Protein AF-A0A4P9WZ18-F1 (afdb_monomer)

Structure (mmCIF, N/CA/C/O backbone):
data_AF-A0A4P9WZ18-F1
#
_entry.id   AF-A0A4P9WZ18-F1
#
loop_
_atom_site.group_PDB
_atom_site.id
_atom_site.type_symbol
_atom_site.label_atom_id
_atom_site.label_alt_id
_atom_site.label_comp_id
_atom_site.label_asym_id
_atom_site.label_entity_id
_atom_site.label_seq_id
_atom_site.pdbx_PDB_ins_code
_atom_site.Cartn_x
_atom_site.Cartn_y
_atom_site.Cartn_z
_atom_site.occupancy
_atom_site.B_iso_or_equiv
_atom_site.auth_seq_id
_atom_site.auth_comp_id
_atom_site.auth_asym_id
_atom_site.auth_atom_id
_atom_site.pdbx_PDB_model_num
ATOM 1 N N . GLU A 1 1 ? 0.703 14.317 12.818 1.00 62.62 1 GLU A N 1
ATOM 2 C CA . GLU A 1 1 ? 0.674 13.067 13.607 1.00 62.62 1 GLU A CA 1
ATOM 3 C C . GLU A 1 1 ? -0.135 11.937 12.953 1.00 62.62 1 GLU A C 1
ATOM 5 O O . GLU A 1 1 ? 0.455 11.196 12.182 1.00 62.62 1 GLU A O 1
ATOM 10 N N . MET A 1 2 ? -1.458 11.796 13.159 1.00 79.25 2 MET A N 1
ATOM 11 C CA . MET A 1 2 ? -2.191 10.577 12.729 1.00 79.25 2 MET A CA 1
ATOM 12 C C . MET A 1 2 ? -2.153 10.286 11.217 1.00 79.25 2 MET A C 1
ATOM 14 O O . MET A 1 2 ? -1.979 9.138 10.811 1.00 79.25 2 MET A O 1
ATOM 18 N N . VAL A 1 3 ? -2.283 11.317 10.377 1.00 88.19 3 VAL A N 1
ATOM 19 C CA . VAL A 1 3 ? -2.226 11.164 8.909 1.00 88.19 3 VAL A CA 1
ATOM 20 C C . VAL A 1 3 ? -0.830 10.730 8.457 1.00 88.19 3 VAL A C 1
ATOM 22 O O . VAL A 1 3 ? -0.701 9.892 7.571 1.00 88.19 3 VAL A O 1
ATOM 25 N N . THR A 1 4 ? 0.211 11.245 9.111 1.00 93.50 4 THR A N 1
ATOM 26 C CA . THR A 1 4 ? 1.609 10.901 8.833 1.00 93.50 4 THR A CA 1
ATOM 27 C C . THR A 1 4 ? 1.877 9.426 9.119 1.00 93.50 4 THR A C 1
ATOM 29 O O . THR A 1 4 ? 2.456 8.729 8.289 1.00 93.50 4 THR A O 1
ATOM 32 N N . THR A 1 5 ? 1.406 8.919 10.262 1.00 92.19 5 THR A N 1
ATOM 33 C CA . THR A 1 5 ? 1.540 7.498 10.612 1.00 92.19 5 THR A CA 1
ATOM 34 C C . THR A 1 5 ? 0.802 6.604 9.619 1.00 92.19 5 THR A C 1
ATOM 36 O O . THR A 1 5 ? 1.354 5.603 9.168 1.00 92.19 5 THR A O 1
ATOM 39 N N . LEU A 1 6 ? -0.424 6.976 9.237 1.00 92.56 6 LEU A N 1
ATOM 40 C CA . LEU A 1 6 ? -1.195 6.231 8.243 1.00 92.56 6 LEU A CA 1
ATOM 41 C C . LEU A 1 6 ? -0.472 6.176 6.893 1.00 92.56 6 LEU A C 1
ATOM 43 O O . LEU A 1 6 ? -0.351 5.100 6.313 1.00 92.56 6 LEU A O 1
ATOM 47 N N . PHE A 1 7 ? 0.031 7.315 6.418 1.00 95.31 7 PHE A N 1
ATOM 48 C CA . PHE A 1 7 ? 0.774 7.396 5.166 1.00 95.31 7 PHE A CA 1
ATOM 49 C C . PHE A 1 7 ? 2.010 6.489 5.182 1.00 95.31 7 PHE A C 1
ATOM 51 O O . PHE A 1 7 ? 2.178 5.675 4.278 1.00 95.31 7 PHE A O 1
ATOM 58 N N . ASN A 1 8 ? 2.817 6.552 6.244 1.00 96.88 8 ASN A N 1
ATOM 59 C CA . ASN A 1 8 ? 4.012 5.715 6.378 1.00 96.88 8 ASN A CA 1
ATOM 60 C C . ASN A 1 8 ? 3.673 4.215 6.373 1.00 96.88 8 ASN A C 1
ATOM 62 O O . ASN A 1 8 ? 4.356 3.433 5.715 1.00 96.88 8 ASN A O 1
ATOM 66 N N . ASN A 1 9 ? 2.587 3.815 7.043 1.00 96.44 9 ASN A N 1
ATOM 67 C CA . ASN A 1 9 ? 2.140 2.421 7.056 1.00 96.44 9 ASN A CA 1
ATOM 68 C C . ASN A 1 9 ? 1.650 1.946 5.678 1.00 96.44 9 ASN A C 1
ATOM 70 O O . ASN A 1 9 ? 1.918 0.808 5.290 1.00 96.44 9 ASN A O 1
ATOM 74 N N . ILE A 1 10 ? 0.951 2.807 4.928 1.00 97.69 10 ILE A N 1
ATOM 75 C CA . ILE A 1 10 ? 0.523 2.506 3.555 1.00 97.69 10 ILE A CA 1
ATOM 76 C C . ILE A 1 10 ? 1.745 2.310 2.657 1.00 97.69 10 ILE A C 1
ATOM 78 O O . ILE A 1 10 ? 1.816 1.309 1.943 1.00 97.69 10 ILE A O 1
ATOM 82 N N . VAL A 1 11 ? 2.707 3.237 2.714 1.00 97.56 11 VAL A N 1
ATOM 83 C CA . VAL A 1 11 ? 3.930 3.184 1.904 1.00 97.56 11 VAL A CA 1
ATOM 84 C C . VAL A 1 11 ? 4.701 1.895 2.178 1.00 97.56 11 VAL A C 1
ATOM 86 O O . VAL A 1 11 ? 4.977 1.154 1.237 1.00 97.56 11 VAL A O 1
ATOM 89 N N . ASP A 1 12 ? 4.979 1.570 3.443 1.00 98.00 12 ASP A N 1
ATOM 90 C CA . ASP A 1 12 ? 5.707 0.345 3.803 1.00 98.00 12 ASP A CA 1
ATOM 91 C C . ASP A 1 12 ? 4.958 -0.925 3.359 1.00 98.00 12 ASP A C 1
ATOM 93 O O . ASP A 1 12 ? 5.545 -1.832 2.762 1.00 98.00 12 ASP A O 1
ATOM 97 N N . SER A 1 13 ? 3.639 -0.980 3.580 1.00 98.12 13 SER A N 1
ATOM 98 C CA . SER A 1 13 ? 2.832 -2.149 3.221 1.00 98.12 13 SER A CA 1
ATOM 99 C C . SER A 1 13 ? 2.770 -2.366 1.710 1.00 98.12 13 SER A C 1
ATOM 101 O O . SER A 1 13 ? 2.971 -3.488 1.237 1.00 98.12 13 SER A O 1
ATOM 103 N N . CYS A 1 14 ? 2.501 -1.310 0.942 1.00 98.50 14 CYS A N 1
ATOM 104 C CA . CYS A 1 14 ? 2.360 -1.421 -0.504 1.00 98.50 14 CYS A CA 1
ATOM 105 C C . CYS A 1 14 ? 3.700 -1.598 -1.207 1.00 98.50 14 CYS A C 1
ATOM 107 O O . CYS A 1 14 ? 3.766 -2.392 -2.143 1.00 98.50 14 CYS A O 1
ATOM 109 N N . HIS A 1 15 ? 4.774 -0.982 -0.710 1.00 97.56 15 HIS A N 1
ATOM 110 C CA . HIS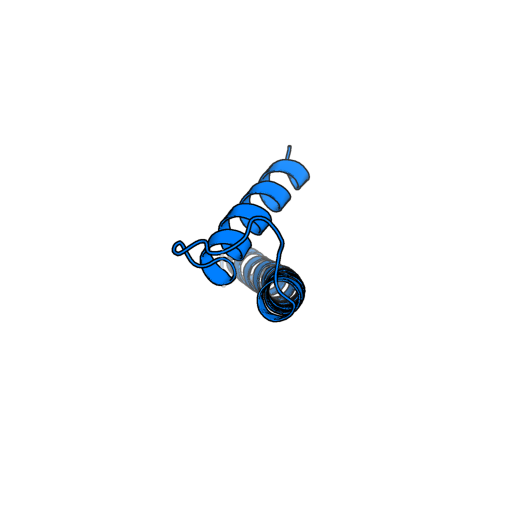 A 1 15 ? 6.119 -1.245 -1.211 1.00 97.56 15 HIS A CA 1
ATOM 111 C C . HIS A 1 15 ? 6.474 -2.731 -1.070 1.00 97.56 15 HIS A C 1
ATOM 113 O O . HIS A 1 15 ? 6.786 -3.385 -2.059 1.00 97.56 15 HIS A O 1
ATOM 119 N N . ARG A 1 16 ? 6.321 -3.314 0.129 1.00 97.62 16 ARG A N 1
ATOM 120 C CA . ARG A 1 16 ? 6.612 -4.743 0.370 1.00 97.62 16 ARG A CA 1
ATOM 121 C C . ARG A 1 16 ? 5.765 -5.705 -0.466 1.00 97.62 16 ARG A C 1
ATOM 123 O O . ARG A 1 16 ? 6.199 -6.823 -0.723 1.00 97.62 16 ARG A O 1
ATOM 130 N N . LYS A 1 17 ? 4.542 -5.316 -0.837 1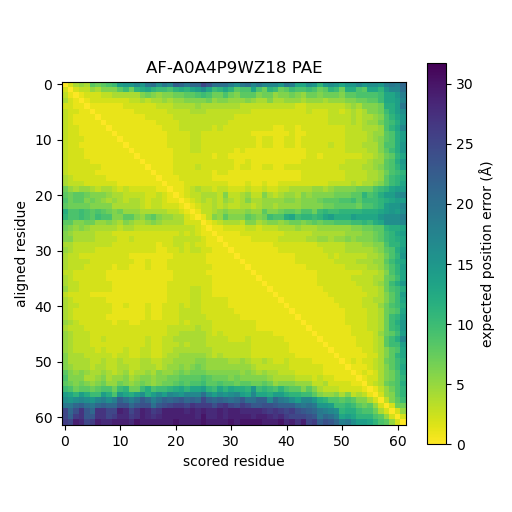.00 97.88 17 LYS A N 1
ATOM 131 C CA . LYS A 1 17 ? 3.614 -6.166 -1.603 1.00 97.88 17 LYS A CA 1
ATOM 132 C C . LYS A 1 17 ? 3.809 -6.065 -3.111 1.00 97.88 17 LYS A C 1
ATOM 134 O O . LYS A 1 17 ? 3.543 -7.044 -3.802 1.00 97.88 17 LYS A O 1
ATOM 139 N N . CYS A 1 18 ? 4.177 -4.887 -3.607 1.00 98.00 18 CYS A N 1
ATOM 140 C CA . CYS A 1 18 ? 4.137 -4.585 -5.034 1.00 98.00 18 CYS A CA 1
ATOM 141 C C . CYS A 1 18 ? 5.511 -4.415 -5.671 1.00 98.00 18 CYS A C 1
ATOM 143 O 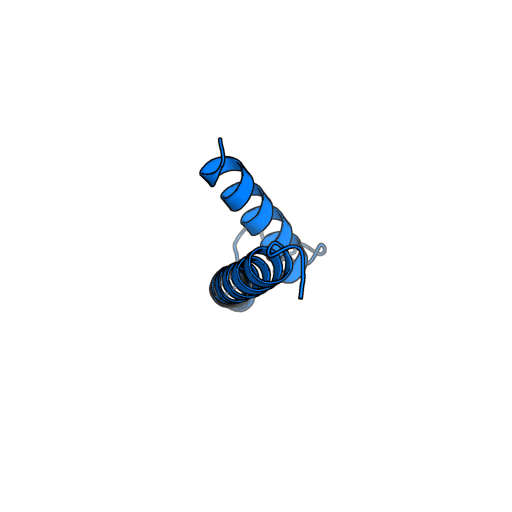O . CYS A 1 18 ? 5.590 -4.563 -6.884 1.00 98.00 18 CYS A O 1
ATOM 145 N N . ILE A 1 19 ? 6.557 -4.131 -4.892 1.00 96.81 19 ILE A N 1
ATOM 146 C CA . ILE A 1 19 ? 7.913 -3.917 -5.399 1.00 96.81 19 ILE A CA 1
ATOM 147 C C . ILE A 1 19 ? 8.782 -5.131 -5.044 1.00 96.81 19 ILE A C 1
ATOM 149 O O . ILE A 1 19 ? 9.069 -5.357 -3.862 1.00 96.81 19 ILE A O 1
ATOM 153 N N . PRO A 1 20 ? 9.189 -5.949 -6.031 1.00 93.62 20 PRO A N 1
ATOM 154 C CA . PRO A 1 20 ? 10.124 -7.044 -5.807 1.00 93.62 20 PRO A CA 1
ATOM 155 C C . PRO A 1 20 ? 11.489 -6.519 -5.353 1.00 93.62 20 PRO A C 1
ATOM 157 O O . PRO A 1 20 ? 11.939 -5.463 -5.779 1.00 93.62 20 PRO A O 1
ATOM 160 N N . THR A 1 21 ? 12.205 -7.294 -4.540 1.00 92.38 21 THR A N 1
ATOM 161 C CA . THR A 1 21 ? 13.576 -6.944 -4.125 1.00 92.38 21 THR A CA 1
ATOM 162 C C . THR A 1 21 ? 14.613 -7.132 -5.235 1.00 92.38 21 THR A C 1
ATOM 164 O O . THR A 1 21 ? 15.743 -6.664 -5.104 1.00 92.38 21 THR A O 1
ATOM 167 N N . ALA A 1 22 ? 14.248 -7.826 -6.316 1.00 92.56 22 ALA A N 1
ATOM 168 C CA . ALA A 1 22 ? 15.051 -7.941 -7.524 1.00 92.56 22 ALA A CA 1
ATOM 169 C C . ALA A 1 22 ? 14.739 -6.759 -8.452 1.00 92.56 22 ALA A C 1
ATOM 171 O O . ALA A 1 22 ? 13.786 -6.806 -9.229 1.00 92.56 22 ALA A O 1
ATOM 172 N N . TYR A 1 23 ? 15.540 -5.702 -8.336 1.00 90.75 23 TYR A N 1
ATOM 173 C CA . TYR A 1 23 ? 15.410 -4.495 -9.146 1.00 90.75 23 TYR A CA 1
ATOM 174 C C . TYR A 1 23 ? 16.152 -4.659 -10.472 1.00 90.75 23 TYR A C 1
ATOM 176 O O . TYR A 1 23 ? 17.341 -4.980 -10.488 1.00 90.75 23 TYR A O 1
ATOM 184 N N . PHE A 1 24 ? 15.447 -4.421 -11.575 1.00 88.44 24 PHE A N 1
ATOM 185 C CA . PHE A 1 24 ? 16.008 -4.462 -12.930 1.00 88.44 24 PHE A CA 1
ATOM 186 C C . PHE A 1 24 ? 16.091 -3.071 -13.571 1.00 88.44 24 PHE A C 1
ATOM 188 O O . PHE A 1 24 ? 16.933 -2.855 -14.438 1.00 88.44 24 PHE A O 1
ATOM 195 N N . ASP A 1 25 ? 15.245 -2.143 -13.122 1.00 88.44 25 ASP A N 1
ATOM 196 C CA . ASP A 1 25 ? 15.154 -0.756 -13.578 1.00 88.44 25 ASP A CA 1
ATOM 197 C C . ASP A 1 25 ? 14.826 0.154 -12.374 1.00 88.44 25 ASP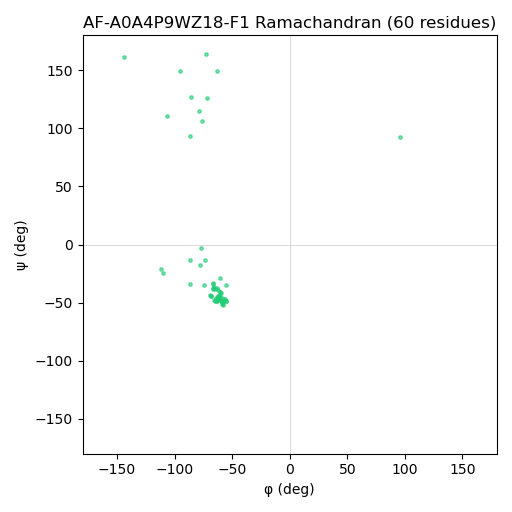 A C 1
ATOM 199 O O . ASP A 1 25 ? 14.387 -0.331 -11.328 1.00 88.44 25 ASP A O 1
ATOM 203 N N . GLY A 1 26 ? 15.076 1.458 -12.499 1.00 90.75 26 GLY A N 1
ATOM 204 C CA . GLY A 1 26 ? 14.726 2.476 -11.504 1.00 90.75 26 GLY A CA 1
ATOM 205 C C . GLY A 1 26 ? 13.306 3.028 -11.656 1.00 90.75 26 GLY A C 1
ATOM 206 O O . GLY A 1 26 ? 12.815 3.698 -10.746 1.00 90.75 26 GLY A O 1
ATOM 207 N N . GLU A 1 27 ? 12.645 2.757 -12.782 1.00 94.75 27 GLU A N 1
ATOM 208 C CA . GLU A 1 27 ? 11.254 3.142 -13.019 1.00 94.75 27 GLU A CA 1
ATOM 209 C C . GLU A 1 27 ? 10.272 2.019 -12.681 1.00 94.75 27 GLU A C 1
ATOM 211 O O . GLU A 1 27 ? 10.560 0.832 -1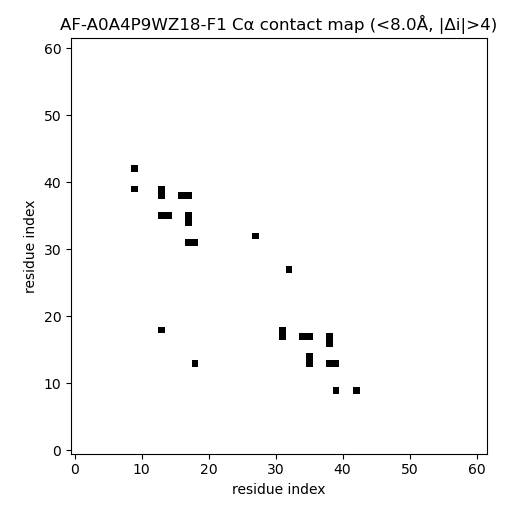2.836 1.00 94.75 27 GLU A O 1
ATOM 216 N N . LEU A 1 28 ? 9.068 2.412 -12.258 1.00 94.88 28 LEU A N 1
ATOM 217 C CA . LEU A 1 28 ? 7.983 1.469 -12.024 1.00 94.88 28 LEU A CA 1
ATOM 218 C C . LEU A 1 28 ? 7.446 0.945 -13.351 1.00 94.88 28 LEU A C 1
ATOM 220 O O . LEU A 1 28 ? 6.983 1.706 -14.207 1.00 94.88 28 LEU A O 1
ATOM 224 N N . ASN A 1 29 ? 7.409 -0.374 -13.492 1.00 95.19 29 ASN A N 1
ATOM 225 C CA . ASN A 1 29 ? 6.720 -0.985 -14.612 1.00 95.19 29 ASN A CA 1
ATOM 226 C C . ASN A 1 29 ? 5.192 -0.875 -14.442 1.00 95.19 29 ASN A C 1
ATOM 228 O O . ASN A 1 29 ? 4.651 -0.649 -13.357 1.00 95.19 29 ASN A O 1
ATOM 232 N N . LYS A 1 30 ? 4.451 -1.090 -15.535 1.00 96.44 30 LYS A N 1
ATOM 233 C CA . LYS A 1 30 ? 2.979 -1.005 -15.533 1.00 96.44 30 LYS A CA 1
ATOM 234 C C . LYS A 1 30 ? 2.322 -1.911 -14.478 1.00 96.44 30 LYS A C 1
ATOM 236 O O . LYS A 1 30 ? 1.275 -1.557 -13.939 1.00 96.44 30 LYS A O 1
ATOM 241 N N . GLY A 1 31 ? 2.901 -3.082 -14.215 1.00 96.44 31 GLY A N 1
ATOM 242 C CA . GLY A 1 31 ? 2.404 -4.028 -13.219 1.00 96.44 31 GLY A CA 1
ATOM 243 C C . GLY A 1 31 ? 2.552 -3.503 -11.793 1.00 96.44 31 GLY A C 1
ATOM 244 O O . GLY A 1 31 ? 1.597 -3.578 -11.021 1.00 96.44 31 GLY A O 1
ATOM 245 N N . GLU A 1 32 ? 3.705 -2.923 -11.470 1.00 97.69 32 GLU A N 1
ATOM 246 C CA . GLU A 1 32 ? 3.994 -2.304 -10.171 1.00 97.69 32 GLU A CA 1
ATOM 247 C C . GLU A 1 32 ? 3.070 -1.114 -9.914 1.00 97.69 32 GLU A C 1
ATOM 249 O O . GLU A 1 32 ? 2.412 -1.075 -8.874 1.00 97.69 32 GLU A O 1
ATOM 254 N N . SER A 1 33 ? 2.914 -0.217 -10.893 1.00 97.44 33 SER A N 1
ATOM 255 C CA . SER A 1 33 ? 2.013 0.939 -10.789 1.00 97.44 33 SER A CA 1
ATOM 256 C C . SER A 1 33 ? 0.566 0.515 -10.511 1.00 97.44 33 SER A C 1
ATOM 258 O O . SER A 1 33 ? -0.044 0.951 -9.536 1.00 97.44 33 SER A O 1
ATOM 260 N N . VAL A 1 34 ? 0.031 -0.433 -11.292 1.00 98.56 34 VAL A N 1
ATOM 261 C CA . VAL A 1 34 ? -1.335 -0.951 -11.087 1.00 98.56 34 VAL A CA 1
ATOM 262 C C . VAL A 1 34 ? -1.464 -1.719 -9.765 1.00 98.56 34 VAL A C 1
ATOM 264 O O . VAL A 1 34 ? -2.531 -1.713 -9.141 1.00 98.56 34 VAL A O 1
ATOM 267 N N . CYS A 1 35 ? -0.410 -2.412 -9.325 1.00 98.56 35 CYS A N 1
ATOM 268 C CA . CYS A 1 35 ? -0.401 -3.085 -8.031 1.00 98.56 35 CYS A CA 1
ATOM 269 C C . CYS A 1 35 ? -0.510 -2.076 -6.887 1.00 98.56 35 CYS A C 1
ATOM 271 O O . CYS A 1 35 ? -1.331 -2.287 -5.993 1.00 98.56 35 CYS A O 1
ATOM 273 N N . ILE A 1 36 ? 0.262 -0.985 -6.929 1.00 98.50 36 ILE A N 1
ATOM 274 C CA . ILE A 1 36 ? 0.250 0.066 -5.904 1.00 98.50 36 ILE A CA 1
ATOM 275 C C . ILE A 1 36 ? -1.150 0.672 -5.782 1.00 98.50 36 ILE A C 1
ATOM 277 O O . ILE A 1 36 ? -1.694 0.686 -4.677 1.00 98.50 36 ILE A O 1
ATOM 281 N N . ASP A 1 37 ? -1.784 1.056 -6.893 1.00 98.44 37 ASP A N 1
ATOM 282 C CA . ASP A 1 37 ? -3.146 1.615 -6.887 1.00 98.44 37 ASP A CA 1
ATOM 283 C C . ASP A 1 37 ? -4.147 0.671 -6.202 1.00 98.44 37 ASP A C 1
ATOM 285 O O . ASP A 1 37 ? -4.906 1.051 -5.302 1.00 98.44 37 ASP A O 1
ATOM 289 N N . ARG A 1 38 ? -4.113 -0.614 -6.583 1.00 98.69 38 ARG A N 1
ATOM 290 C CA . ARG A 1 38 ? -4.964 -1.655 -5.987 1.00 98.69 38 ARG A CA 1
ATOM 291 C C . ARG A 1 38 ? -4.632 -1.897 -4.519 1.00 98.69 38 ARG A C 1
ATOM 293 O O . ARG A 1 38 ? -5.533 -2.196 -3.736 1.00 98.69 38 ARG A O 1
ATOM 300 N N . CYS A 1 39 ? -3.357 -1.827 -4.148 1.00 98.69 39 CYS A N 1
ATOM 301 C CA . CYS A 1 39 ? -2.906 -2.023 -2.780 1.00 98.69 39 CYS A CA 1
ATOM 302 C C . CYS A 1 39 ? -3.449 -0.926 -1.868 1.00 98.69 39 CYS A C 1
ATOM 304 O O . CYS A 1 39 ? -4.046 -1.245 -0.842 1.00 98.69 39 CYS A O 1
ATOM 306 N N . VAL A 1 40 ? -3.317 0.340 -2.267 1.00 98.31 40 VAL A N 1
ATOM 307 C CA . VAL A 1 40 ? -3.813 1.486 -1.497 1.00 98.31 40 VAL A CA 1
ATOM 308 C C . VAL A 1 40 ? -5.330 1.396 -1.321 1.00 98.31 40 VAL A C 1
ATOM 310 O O . VAL A 1 40 ? -5.820 1.505 -0.196 1.00 98.31 40 VAL A O 1
ATOM 313 N N . ALA A 1 41 ? -6.076 1.097 -2.392 1.00 98.38 41 ALA A N 1
ATOM 314 C CA . ALA A 1 41 ? -7.528 0.917 -2.320 1.00 98.38 41 ALA A CA 1
ATOM 315 C C . ALA A 1 41 ? -7.933 -0.176 -1.311 1.00 98.38 41 ALA A C 1
ATOM 317 O O . ALA A 1 41 ? -8.782 0.047 -0.445 1.00 98.38 41 ALA A O 1
ATOM 318 N N . LYS A 1 42 ? -7.272 -1.340 -1.369 1.00 98.38 42 LYS A N 1
ATOM 319 C CA . LYS A 1 42 ? -7.500 -2.439 -0.418 1.00 98.38 42 LYS A CA 1
ATOM 320 C C . LYS A 1 42 ? -7.093 -2.071 1.005 1.00 98.38 42 LYS A C 1
ATOM 322 O O . LYS A 1 42 ? -7.767 -2.478 1.947 1.00 98.38 42 LYS A O 1
ATOM 327 N N . TYR A 1 43 ? -6.001 -1.327 1.180 1.00 98.00 43 TYR A N 1
ATOM 328 C CA . TYR A 1 43 ? -5.536 -0.907 2.498 1.00 98.00 43 TYR A CA 1
ATOM 329 C C . TYR A 1 43 ? -6.610 -0.077 3.200 1.00 98.00 43 TYR A C 1
ATOM 331 O O . TYR A 1 43 ? -6.957 -0.384 4.337 1.00 98.00 43 TYR A O 1
ATOM 339 N N . PHE A 1 44 ? -7.186 0.919 2.521 1.00 96.88 44 PHE A N 1
ATOM 340 C CA . PHE A 1 44 ? -8.266 1.727 3.092 1.00 96.88 44 PHE A CA 1
ATOM 341 C C . PHE A 1 44 ? -9.507 0.894 3.412 1.00 96.88 44 PHE A C 1
ATOM 343 O O . PHE A 1 44 ? -10.042 1.013 4.512 1.00 96.88 44 PHE A O 1
ATOM 350 N N . GLU A 1 45 ? -9.923 0.003 2.508 1.00 97.12 45 GLU A N 1
ATOM 351 C CA . GLU A 1 45 ? -11.062 -0.890 2.746 1.00 97.12 45 GLU A CA 1
ATOM 352 C C . GLU A 1 45 ? -10.870 -1.735 4.017 1.00 97.12 45 GLU A C 1
ATOM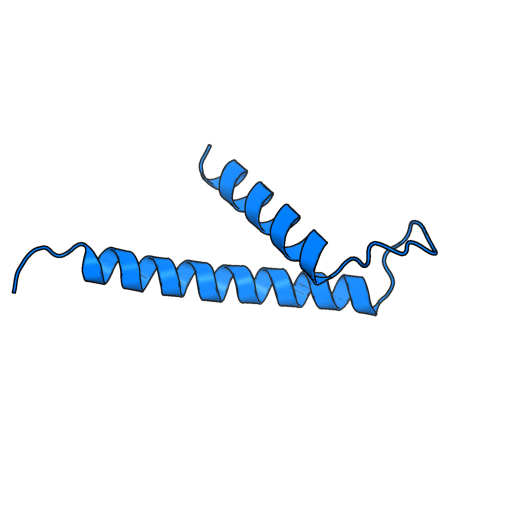 354 O O . GLU A 1 45 ? -11.763 -1.819 4.866 1.00 97.12 45 GLU A O 1
ATOM 359 N N . ILE A 1 46 ? -9.691 -2.342 4.177 1.00 95.62 46 ILE A N 1
ATOM 360 C CA . ILE A 1 46 ? -9.364 -3.151 5.354 1.00 95.62 46 ILE A CA 1
ATOM 361 C C . ILE A 1 46 ? -9.228 -2.280 6.600 1.00 95.62 46 ILE A C 1
ATOM 363 O O . ILE A 1 46 ? -9.778 -2.637 7.639 1.00 95.62 46 ILE A O 1
ATOM 367 N N . ASN A 1 47 ? -8.561 -1.131 6.510 1.00 93.62 47 ASN A N 1
ATOM 368 C CA . ASN A 1 47 ? -8.385 -0.214 7.632 1.00 93.62 47 ASN A CA 1
ATOM 369 C C . ASN A 1 47 ? -9.741 0.266 8.181 1.00 93.62 47 ASN A C 1
ATOM 371 O O . ASN A 1 47 ? -9.949 0.262 9.393 1.00 93.62 47 ASN A O 1
ATOM 375 N N . THR A 1 48 ? -10.705 0.577 7.306 1.00 94.50 48 THR A N 1
ATOM 376 C CA . THR A 1 48 ? -12.081 0.911 7.705 1.00 94.50 48 THR A CA 1
ATOM 377 C C . THR A 1 48 ? -12.78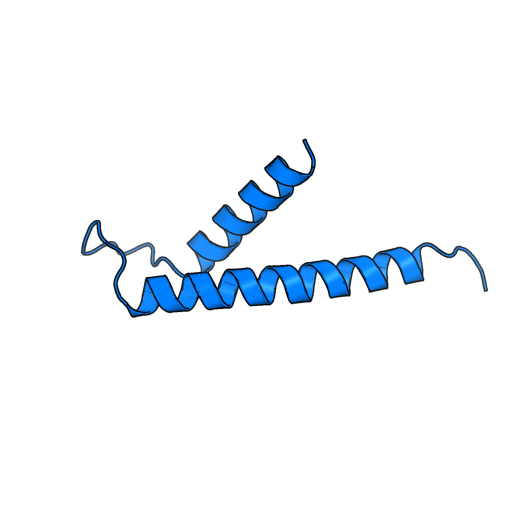1 -0.275 8.362 1.00 94.50 48 THR A C 1
ATOM 379 O O . THR A 1 48 ? -13.346 -0.126 9.445 1.00 94.50 48 THR A O 1
ATOM 382 N N . LYS A 1 49 ? -12.725 -1.473 7.763 1.00 95.69 49 LYS A N 1
ATOM 383 C CA . LYS A 1 49 ? -13.349 -2.677 8.342 1.00 95.69 49 LYS A CA 1
ATOM 384 C C . LYS A 1 49 ? -12.778 -3.005 9.723 1.00 95.69 49 LYS A C 1
ATOM 386 O O . LYS A 1 49 ? -13.546 -3.249 10.651 1.00 95.69 49 LYS A O 1
ATOM 391 N N . VAL A 1 50 ? -11.458 -2.959 9.884 1.00 93.81 50 VAL A N 1
ATOM 392 C CA . VAL A 1 50 ? -10.788 -3.174 11.175 1.00 93.81 50 VAL A CA 1
ATOM 393 C C . VAL A 1 50 ? -11.218 -2.114 12.185 1.00 93.81 50 VAL A C 1
ATOM 395 O O . VAL A 1 50 ? -11.604 -2.475 13.293 1.00 93.81 50 VAL A O 1
ATOM 398 N N . GLY A 1 51 ? -11.25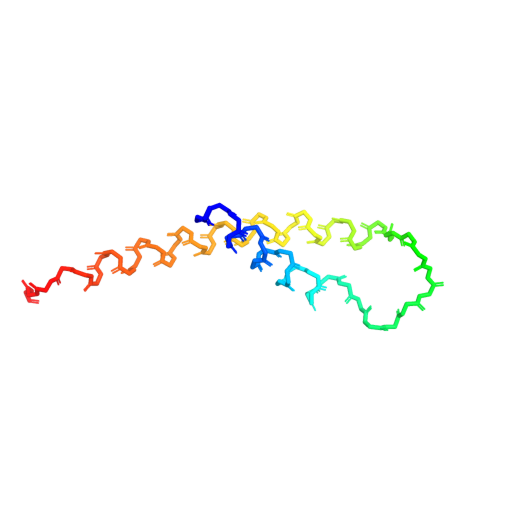3 -0.838 11.788 1.00 92.19 51 GLY A N 1
ATOM 399 C CA . GLY A 1 51 ? -11.751 0.249 12.633 1.00 92.19 51 GLY A CA 1
ATOM 400 C C . GLY A 1 51 ? -13.176 -0.004 13.133 1.00 92.19 51 GLY A C 1
ATOM 401 O O . GLY A 1 51 ? -13.419 0.042 14.334 1.00 92.19 51 GLY A O 1
ATOM 402 N N . THR A 1 52 ? -14.104 -0.377 12.241 1.00 92.75 52 THR A N 1
ATOM 403 C CA . THR A 1 52 ? -15.497 -0.675 12.631 1.00 92.75 52 THR A CA 1
ATOM 404 C C . THR A 1 52 ? -15.608 -1.855 13.594 1.00 92.75 52 THR A C 1
ATOM 406 O O . THR A 1 52 ? -16.394 -1.807 14.539 1.00 92.75 52 THR A O 1
ATOM 409 N N . LYS A 1 53 ? -14.808 -2.911 13.394 1.00 92.62 53 LYS A N 1
ATOM 410 C CA . LYS A 1 53 ? -14.792 -4.075 14.285 1.00 92.62 53 LYS A CA 1
ATOM 411 C C . LYS A 1 53 ? -14.208 -3.727 15.646 1.00 92.62 53 LYS A C 1
ATOM 413 O O . LYS A 1 53 ? -14.811 -4.084 16.650 1.00 92.62 53 LYS A O 1
ATOM 418 N N . LEU A 1 54 ? -13.102 -2.988 15.684 1.00 91.62 54 LEU A N 1
ATOM 419 C CA . LEU A 1 54 ? -12.470 -2.568 16.929 1.00 91.62 54 LEU A CA 1
ATOM 420 C C . LEU A 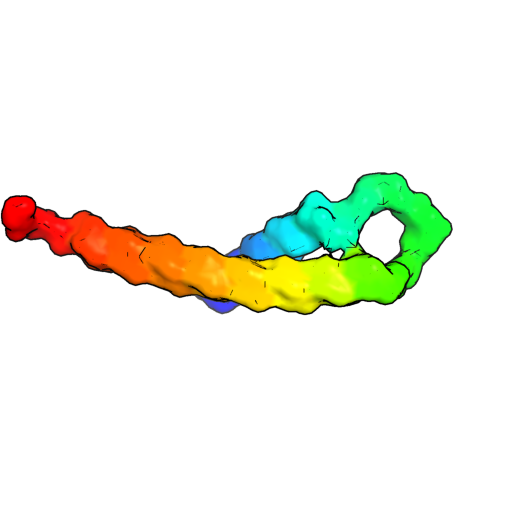1 54 ? -13.403 -1.665 17.744 1.00 91.62 54 LEU A C 1
ATOM 422 O O . LEU A 1 54 ? -13.618 -1.933 18.922 1.00 91.62 54 LEU A O 1
ATOM 426 N N . SER A 1 55 ? -14.036 -0.663 17.121 1.00 89.12 55 SER A N 1
ATOM 427 C CA . SER A 1 55 ? -15.032 0.189 17.788 1.00 89.12 55 SER A CA 1
ATOM 428 C C . SER A 1 55 ? -16.261 -0.595 18.254 1.00 89.12 55 SER A C 1
ATOM 430 O O . SER A 1 55 ? -16.764 -0.338 19.343 1.00 89.12 55 SER A O 1
ATOM 432 N N . GLY A 1 56 ? -16.720 -1.583 17.477 1.00 85.44 56 GLY A N 1
ATOM 433 C CA . GLY A 1 56 ? -17.815 -2.473 17.877 1.00 85.44 56 GLY A CA 1
ATOM 434 C C . GLY A 1 56 ? -17.459 -3.384 19.057 1.00 85.44 56 GLY A C 1
ATOM 435 O O . GLY A 1 56 ? -18.305 -3.639 19.905 1.00 85.44 56 GLY A O 1
ATOM 436 N N . MET A 1 57 ? -16.203 -3.828 19.153 1.00 79.56 57 MET A N 1
ATOM 437 C CA . MET A 1 57 ? -15.682 -4.599 20.291 1.00 79.56 57 MET A CA 1
ATOM 438 C C . MET A 1 57 ? -15.365 -3.726 21.513 1.00 79.56 57 MET A C 1
ATOM 440 O O . MET A 1 57 ? -15.250 -4.242 22.619 1.00 79.56 57 MET A O 1
ATOM 444 N N . SER A 1 58 ? -15.231 -2.410 21.328 1.00 65.44 58 SER A N 1
ATOM 445 C CA . SER A 1 58 ? -14.957 -1.451 22.404 1.00 65.44 58 SER A CA 1
ATOM 446 C C . SER A 1 58 ? -16.189 -1.128 23.253 1.00 65.44 58 SER A C 1
ATOM 448 O O . SER A 1 58 ? -16.052 -0.369 24.207 1.00 65.44 58 SER A O 1
ATOM 450 N N . GLN A 1 59 ? -17.376 -1.669 22.935 1.00 63.53 59 GLN A N 1
ATOM 451 C CA . GLN A 1 59 ? -18.506 -1.665 23.866 1.00 63.53 59 GLN A CA 1
ATOM 452 C C . GLN A 1 59 ? -18.263 -2.736 24.940 1.00 63.53 59 GLN A C 1
ATOM 454 O O . GLN A 1 59 ? -18.385 -3.928 24.647 1.00 63.53 59 GLN A O 1
ATOM 459 N N . PRO A 1 60 ? -17.914 -2.354 26.181 1.00 59.31 60 PRO A N 1
ATOM 460 C CA . PRO A 1 60 ? -17.763 -3.309 27.258 1.00 59.31 60 PRO A CA 1
ATOM 461 C C . PRO A 1 60 ? -19.162 -3.657 27.774 1.00 59.31 60 PRO A C 1
ATOM 463 O O . PRO A 1 60 ? -19.848 -2.807 28.335 1.00 59.31 60 PRO A O 1
ATOM 466 N N . GLY A 1 61 ? -19.569 -4.913 27.605 1.00 65.75 61 GLY A N 1
ATOM 467 C CA . GLY A 1 61 ? -20.700 -5.492 28.327 1.00 65.75 61 GLY A CA 1
ATOM 468 C C . GLY A 1 61 ? -22.042 -5.463 27.597 1.00 65.75 61 GLY A C 1
ATOM 469 O O . GLY A 1 61 ? -22.864 -4.570 27.799 1.00 65.75 61 GLY A O 1
ATOM 470 N N . ARG A 1 62 ? -22.324 -6.556 26.890 1.00 47.69 62 ARG A N 1
ATOM 471 C CA . ARG A 1 62 ? -23.478 -7.391 27.230 1.00 47.69 62 ARG A CA 1
ATOM 472 C C . ARG A 1 62 ? -23.145 -8.857 27.006 1.00 47.69 62 ARG A C 1
ATOM 474 O O . ARG A 1 62 ? -22.393 -9.130 26.046 1.00 47.69 62 ARG A O 1
#

Nearest PDB structures (foldseek):
  2bsk-assembly1_B  TM=9.651E-01  e=3.206E-05  Homo sapiens
  2bsk-assembly1_F  TM=9.412E-01  e=5.440E-05  Homo sapiens

Organism: NCBI:txid1555241

InterPro domains:
  IPR004217 Tim10-like [PF02953] (1-54)
  IPR035427 Tim10-like domain superfamily [G3DSA:1.10.287.810] (1-61)
  IPR035427 Tim10-like domain superfamily [SSF144122] (2-59)

Foldseek 3Di:
DVVVVVVVVLCVQLCVVQPDPDDPDPDDDPSSVVSSVVSSVVSVVVVVVVVVVVVVVPPPDD

pLDDT: mean 91.31, std 11.01, range [47.69, 98.69]

Mean predicted aligned error: 5.36 Å

Solvent-accessible surface area (backbone atoms only — not comparable to full-atom values): 3754 Å² total; per-residue (Å²): 107,75,67,58,54,53,51,53,52,50,51,55,54,32,44,71,74,40,52,69,92,78,74,89,65,96,68,81,50,75,67,37,52,56,38,38,57,53,39,54,56,50,48,52,56,49,52,52,52,50,49,55,50,51,60,64,64,66,59,83,82,133

Radius of gyration: 15.86 Å; Cα contacts (8 Å, |Δi|>4): 14; chains: 1; bounding box: 40×21×44 Å

Sequence (62 aa):
EMVTTLFNNIVDSCHRKCIPTAYFDGELNKGESVCIDRCVAKYFEINTKVGTKLSGMSQPGR

Secondary structure (DSSP, 8-state):
-HHHHHHHHHHHHHHHHHS-SS-S-SSPPHHHHHHHHHHHHHHHHHHHHHHHHHHHHTS---